Protein AF-A8PAD7-F1 (afdb_monomer_lite)

Organism: Coprinopsis cinerea (strain Okayama-7 / 130 / ATCC MYA-4618 / FGSC 9003) (NCBI:txid240176)

Secondary structure (DSSP, 8-state):
-HHHHHHHHHHHTHHHHIIIIISSSS--HHHHHHHHHHHHHHHHHHHHHHHHH-TT--HHHHHHHHHHHHHHHHHHHHHHHHHHHHHHHHHTTT-HHHHHHHHHHHHHHGGGT-TTGGGTHHHHHHHHHHHHHHHHHHHHHS---THHHHHHHHHHHHHHHTT-

Sequence (164 aa):
MAFVYYICDWAHTFEWEVAYMWEKGNWSLIKVAYFLARYTGLVDWPLIFIYNHASELTPKECNTLFYAAILIGLGGSGFGETLMFLRVYVLSGCSKKMGLYLVFHFYVTLPRNDIYVLDSLPEVVEGVLDYVSMASANVKGNTLDPRRFEDERDREEEFAYARE

Structure (mmCIF, N/CA/C/O backbone):
data_AF-A8PAD7-F1
#
_entry.id   AF-A8PAD7-F1
#
loop_
_atom_site.group_PDB
_atom_site.id
_atom_site.type_symbol
_atom_site.label_atom_id
_atom_site.label_alt_id
_atom_site.label_comp_id
_atom_site.label_asym_id
_atom_site.label_entity_id
_atom_site.label_seq_id
_atom_site.pdbx_PDB_ins_code
_atom_site.Cartn_x
_atom_site.Cartn_y
_atom_site.Cartn_z
_atom_site.occupancy
_atom_site.B_iso_or_equiv
_atom_site.auth_seq_id
_atom_site.auth_comp_id
_atom_site.auth_asym_id
_atom_site.auth_atom_id
_atom_site.pdbx_PDB_model_num
ATOM 1 N N . MET A 1 1 ? 17.922 -9.970 -0.900 1.00 63.34 1 MET A N 1
ATOM 2 C CA . MET A 1 1 ? 17.572 -10.091 0.534 1.00 63.34 1 MET A CA 1
ATOM 3 C C . MET A 1 1 ? 16.174 -9.556 0.834 1.00 63.34 1 MET A C 1
ATOM 5 O O . MET A 1 1 ? 15.365 -10.330 1.320 1.00 63.34 1 MET A O 1
ATOM 9 N N . ALA A 1 2 ? 15.845 -8.305 0.487 1.00 78.12 2 ALA A N 1
ATOM 10 C CA . ALA A 1 2 ? 14.522 -7.720 0.762 1.00 78.12 2 ALA A CA 1
ATOM 11 C C . ALA A 1 2 ? 13.335 -8.476 0.121 1.00 78.12 2 ALA A C 1
ATOM 13 O O . ALA A 1 2 ? 12.324 -8.688 0.779 1.00 78.12 2 ALA A O 1
ATOM 14 N N . PHE A 1 3 ? 13.487 -8.978 -1.109 1.00 80.81 3 PHE A N 1
ATOM 15 C CA . PHE A 1 3 ? 12.453 -9.779 -1.780 1.00 80.81 3 PHE A CA 1
ATOM 16 C C . PHE A 1 3 ? 12.098 -11.082 -1.041 1.00 80.81 3 PHE A C 1
ATOM 18 O O . PHE A 1 3 ? 10.931 -11.434 -0.921 1.00 80.81 3 PHE A O 1
ATOM 25 N N . VAL A 1 4 ? 13.099 -11.784 -0.499 1.00 86.56 4 VAL A N 1
ATOM 26 C CA . VAL A 1 4 ? 12.882 -13.040 0.242 1.00 86.56 4 VAL A CA 1
ATOM 27 C C . VAL A 1 4 ? 12.108 -12.766 1.527 1.00 86.56 4 VAL A C 1
ATOM 29 O O . VAL A 1 4 ? 11.159 -13.477 1.831 1.00 86.56 4 VAL A O 1
ATOM 32 N N . TYR A 1 5 ? 12.475 -11.700 2.244 1.00 88.25 5 TYR A N 1
ATOM 33 C CA . TYR A 1 5 ? 11.751 -11.273 3.439 1.00 88.25 5 TYR A CA 1
ATOM 34 C C . TYR A 1 5 ? 10.288 -10.948 3.122 1.00 88.25 5 TYR A C 1
ATOM 36 O O . TYR A 1 5 ? 9.393 -11.408 3.822 1.00 88.25 5 TYR A O 1
ATOM 44 N N . TYR A 1 6 ? 10.052 -10.231 2.022 1.00 85.94 6 TYR A N 1
ATOM 45 C CA . TYR A 1 6 ? 8.710 -9.886 1.570 1.00 85.94 6 TYR A CA 1
ATOM 46 C C . TYR A 1 6 ? 7.857 -11.119 1.234 1.00 85.94 6 TYR A C 1
ATOM 48 O O . TYR A 1 6 ? 6.702 -11.190 1.639 1.00 85.94 6 TYR A O 1
ATOM 56 N N . ILE A 1 7 ? 8.425 -12.127 0.560 1.00 88.81 7 ILE A N 1
ATOM 57 C CA . ILE A 1 7 ? 7.716 -13.388 0.289 1.00 88.81 7 ILE A CA 1
ATOM 58 C C . ILE A 1 7 ? 7.397 -14.136 1.583 1.00 88.81 7 ILE A C 1
ATOM 60 O O . ILE A 1 7 ? 6.295 -14.660 1.720 1.00 88.81 7 ILE A O 1
ATOM 64 N N . CYS A 1 8 ? 8.340 -14.209 2.524 1.00 90.69 8 CYS A N 1
ATOM 65 C CA . CYS A 1 8 ? 8.110 -14.892 3.796 1.00 90.69 8 CYS A CA 1
ATOM 66 C C . CYS A 1 8 ? 6.990 -14.221 4.602 1.00 90.69 8 CYS A C 1
ATOM 68 O O . CYS A 1 8 ? 6.108 -14.914 5.106 1.00 90.69 8 CYS A O 1
ATOM 70 N N . ASP A 1 9 ? 7.002 -12.889 4.686 1.00 88.25 9 ASP A N 1
ATOM 71 C CA . ASP A 1 9 ? 5.944 -12.110 5.338 1.00 88.25 9 ASP A CA 1
ATOM 72 C C . ASP A 1 9 ? 4.592 -12.308 4.636 1.00 88.25 9 ASP A C 1
ATOM 74 O O . ASP A 1 9 ? 3.574 -12.564 5.286 1.00 88.25 9 ASP A O 1
ATOM 78 N N . TRP A 1 10 ? 4.598 -12.306 3.297 1.00 88.06 10 TRP A N 1
ATOM 79 C CA . TRP A 1 10 ? 3.411 -12.572 2.491 1.00 88.06 10 TRP A CA 1
ATOM 80 C C . TRP A 1 10 ? 2.849 -13.976 2.739 1.00 88.06 10 TRP A C 1
ATOM 82 O O . TRP A 1 10 ? 1.644 -14.120 2.925 1.00 88.06 10 TRP A O 1
ATOM 92 N N . ALA A 1 11 ? 3.698 -15.003 2.777 1.00 91.25 11 ALA A N 1
ATOM 93 C CA . ALA A 1 11 ? 3.273 -16.383 2.992 1.00 91.25 11 ALA A CA 1
ATOM 94 C C . ALA A 1 11 ? 2.697 -16.586 4.400 1.00 91.25 11 ALA A C 1
ATOM 96 O O . ALA A 1 11 ? 1.667 -17.239 4.548 1.00 91.25 11 ALA A O 1
ATOM 97 N N . HIS A 1 12 ? 3.318 -15.989 5.422 1.00 91.31 12 HIS A N 1
ATOM 98 C CA . HIS A 1 12 ? 2.842 -16.085 6.803 1.00 91.31 12 HIS A CA 1
ATOM 99 C C . HIS A 1 12 ? 1.470 -15.421 6.960 1.00 91.31 12 HIS A C 1
ATOM 101 O O . HIS A 1 12 ? 0.550 -15.982 7.541 1.00 91.31 12 HIS A O 1
ATOM 107 N N . THR A 1 13 ? 1.290 -14.231 6.394 1.00 87.56 13 THR A N 1
ATOM 108 C CA . THR A 1 13 ? 0.037 -13.479 6.548 1.00 87.56 13 THR A CA 1
ATOM 109 C C . THR A 1 13 ? -1.062 -13.903 5.562 1.00 87.56 13 THR A C 1
ATOM 111 O O . THR A 1 13 ? -2.150 -13.328 5.589 1.00 87.56 13 THR A O 1
ATOM 114 N N . PHE A 1 14 ? -0.807 -14.895 4.699 1.00 88.75 14 PHE A N 1
ATOM 115 C CA . PHE A 1 14 ? -1.777 -15.406 3.726 1.00 88.75 14 PHE A CA 1
ATOM 116 C C . PHE A 1 14 ? -2.898 -16.222 4.385 1.00 88.75 14 PHE A C 1
ATOM 118 O O . PHE A 1 14 ? -4.054 -16.109 3.983 1.00 88.75 14 PHE A O 1
ATOM 125 N N . GLU A 1 15 ? -2.598 -16.997 5.433 1.00 86.62 15 GLU A N 1
ATOM 126 C CA . GLU A 1 15 ? -3.617 -17.783 6.150 1.00 86.62 15 GLU A CA 1
ATOM 127 C C . GLU A 1 15 ? -4.709 -16.879 6.755 1.00 86.62 15 GLU A C 1
ATOM 129 O O . GLU A 1 15 ? -5.907 -17.131 6.602 1.00 86.62 15 GLU A O 1
ATOM 134 N N . TRP A 1 16 ? -4.289 -15.752 7.334 1.00 80.75 16 TRP A N 1
ATOM 135 C CA . TRP A 1 16 ? -5.162 -14.715 7.881 1.00 80.75 16 TRP A CA 1
ATOM 136 C C . TRP A 1 16 ? -5.900 -13.953 6.772 1.00 80.75 16 TRP A C 1
ATOM 138 O O . TRP A 1 16 ? -7.054 -13.560 6.927 1.00 80.75 16 TRP A O 1
ATOM 148 N N . GLU A 1 17 ? -5.278 -13.757 5.613 1.00 84.50 17 GLU A N 1
ATOM 149 C CA . GLU A 1 17 ? -5.949 -13.134 4.471 1.00 84.50 17 GLU A CA 1
ATOM 150 C C . GLU A 1 17 ? -7.129 -13.982 3.983 1.00 84.50 17 GLU A C 1
ATOM 152 O O . GLU A 1 17 ? -8.231 -13.456 3.806 1.00 84.50 17 GLU A O 1
ATOM 157 N N . VAL A 1 18 ? -6.932 -15.290 3.813 1.00 85.12 18 VAL A N 1
ATOM 158 C CA . VAL A 1 18 ? -7.992 -16.191 3.341 1.00 85.12 18 VAL A CA 1
ATOM 159 C C . VAL A 1 18 ? -9.141 -16.247 4.349 1.00 85.12 18 VAL A C 1
ATOM 161 O O . VAL A 1 18 ? -10.290 -15.996 3.980 1.00 85.12 18 VAL A O 1
ATOM 164 N N . ALA A 1 19 ? -8.839 -16.463 5.631 1.00 83.88 19 ALA A N 1
ATOM 165 C CA . ALA A 1 19 ? -9.865 -16.595 6.664 1.00 83.88 19 ALA A CA 1
ATOM 166 C C . ALA A 1 19 ? -10.716 -15.318 6.849 1.00 83.88 19 ALA A C 1
ATOM 168 O O . ALA A 1 19 ? -11.929 -15.396 7.051 1.00 83.88 19 ALA A O 1
ATOM 169 N N . TYR A 1 20 ? -10.118 -14.123 6.754 1.00 77.06 20 TYR A N 1
ATOM 170 C CA . TYR A 1 20 ? -10.818 -12.874 7.091 1.00 77.06 20 TYR A CA 1
ATOM 171 C C . TYR A 1 20 ? -11.284 -12.069 5.871 1.00 77.06 20 TYR A C 1
ATOM 173 O O . TYR A 1 20 ? -12.327 -11.408 5.943 1.00 77.06 20 TYR A O 1
ATOM 181 N N . MET A 1 21 ? -10.560 -12.115 4.747 1.00 80.19 21 MET A N 1
ATOM 182 C CA . MET A 1 21 ? -10.891 -11.322 3.555 1.00 80.19 21 MET A CA 1
ATOM 183 C C . MET A 1 21 ? -11.693 -12.111 2.516 1.00 80.19 21 MET A C 1
ATOM 185 O O . MET A 1 21 ? -12.602 -11.530 1.910 1.00 80.19 21 MET A O 1
ATOM 189 N N . TRP A 1 22 ? -11.410 -13.405 2.321 1.00 79.62 22 TRP A N 1
ATOM 190 C CA . TRP A 1 22 ? -12.039 -14.203 1.258 1.00 79.62 22 TRP A CA 1
ATOM 191 C C . TRP A 1 22 ? -13.401 -14.770 1.671 1.00 79.62 22 TRP A C 1
ATOM 193 O O . TRP A 1 22 ? -14.348 -14.708 0.890 1.00 79.62 22 TRP A O 1
ATOM 203 N N . GLU A 1 23 ? -13.539 -15.265 2.901 1.00 69.12 23 GLU A N 1
ATOM 204 C CA . GLU A 1 23 ? -14.762 -15.966 3.331 1.00 69.12 23 GLU A CA 1
ATOM 205 C C . GLU A 1 23 ? -15.918 -15.024 3.722 1.00 69.12 23 GLU A C 1
ATOM 207 O O . GLU A 1 23 ? -17.096 -15.367 3.600 1.00 69.12 23 GLU A O 1
ATOM 212 N N . LYS A 1 24 ? -15.614 -13.806 4.187 1.00 60.25 24 LYS A N 1
ATOM 213 C CA . LYS A 1 24 ? -16.594 -12.943 4.868 1.00 60.25 24 LYS A CA 1
ATOM 214 C C . LYS A 1 24 ? -17.241 -11.895 3.944 1.00 60.25 24 LYS A C 1
ATOM 216 O O . LYS A 1 24 ? -16.795 -10.752 3.901 1.00 60.25 24 LYS A O 1
ATOM 221 N N . GLY A 1 25 ? -18.321 -12.247 3.242 1.00 60.91 25 GLY A N 1
ATOM 222 C CA . GLY A 1 25 ? -19.287 -11.302 2.636 1.00 60.91 25 GLY A CA 1
ATOM 223 C C . GLY A 1 25 ? -18.817 -10.440 1.443 1.00 60.91 25 GLY A C 1
ATOM 224 O O . GLY A 1 25 ? -17.670 -10.522 1.001 1.00 60.91 25 GLY A O 1
ATOM 225 N N . ASN A 1 26 ? -19.748 -9.613 0.932 1.00 69.25 26 ASN A N 1
ATOM 226 C CA . A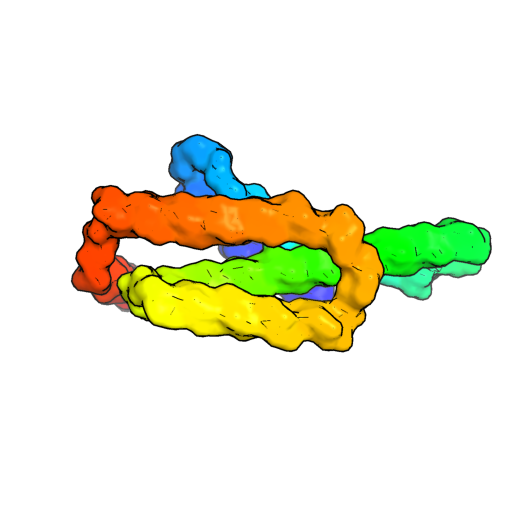SN A 1 26 ? -19.635 -8.789 -0.288 1.00 69.25 26 ASN A CA 1
ATOM 227 C C . ASN A 1 26 ? -18.302 -8.026 -0.410 1.00 69.25 26 ASN A C 1
ATOM 229 O O . ASN A 1 26 ? -17.754 -7.534 0.579 1.00 69.25 26 ASN A O 1
ATOM 233 N N . TRP A 1 27 ? -17.811 -7.893 -1.647 1.00 68.56 27 TRP A N 1
ATOM 234 C CA . TRP A 1 27 ? -16.607 -7.132 -1.980 1.00 68.56 27 TRP A CA 1
ATOM 235 C C . TRP A 1 27 ? -16.755 -5.671 -1.548 1.00 68.56 27 TRP A C 1
ATOM 237 O O . TRP A 1 27 ? -17.503 -4.906 -2.152 1.00 68.56 27 TRP A O 1
ATOM 247 N N . SER A 1 28 ? -16.054 -5.292 -0.480 1.00 73.81 28 SER A N 1
ATOM 248 C CA . SER A 1 28 ? -15.953 -3.903 -0.043 1.00 73.81 28 SER A CA 1
ATOM 249 C C . SER A 1 28 ? -14.719 -3.249 -0.655 1.00 73.81 28 SER A C 1
ATOM 251 O O . SER A 1 28 ? -13.711 -3.912 -0.913 1.00 73.81 28 SER A O 1
ATOM 253 N N . LEU A 1 29 ? -14.771 -1.927 -0.827 1.00 66.81 29 LEU A N 1
ATOM 254 C CA . LEU A 1 29 ? -13.636 -1.132 -1.305 1.00 66.81 29 LEU A CA 1
ATOM 255 C C . LEU A 1 29 ? -12.374 -1.329 -0.443 1.00 66.81 29 LEU A C 1
ATOM 257 O O . LEU A 1 29 ? -11.268 -1.269 -0.964 1.00 66.81 29 LEU A O 1
ATOM 261 N N . ILE A 1 30 ? -12.524 -1.666 0.845 1.00 69.81 30 ILE A N 1
ATOM 262 C CA . ILE A 1 30 ? -11.410 -1.994 1.756 1.00 69.81 30 ILE A CA 1
ATOM 263 C C . ILE A 1 30 ? -10.651 -3.213 1.279 1.00 69.81 30 ILE A C 1
ATOM 265 O O . ILE A 1 30 ? -9.426 -3.205 1.268 1.00 69.81 30 ILE A O 1
ATOM 269 N N . LYS A 1 31 ? -11.383 -4.274 0.924 1.00 77.56 31 LYS A N 1
ATOM 270 C CA . LYS A 1 31 ? -10.770 -5.516 0.464 1.00 77.56 31 LYS A CA 1
ATOM 271 C C . LYS A 1 31 ? -9.991 -5.230 -0.806 1.00 77.56 31 LYS A C 1
ATOM 273 O O . LYS A 1 31 ? -8.833 -5.604 -0.893 1.00 77.56 31 LYS A O 1
ATOM 278 N N . VAL A 1 32 ? -10.593 -4.491 -1.738 1.00 80.00 32 VAL A N 1
ATOM 279 C CA . VAL A 1 32 ? -9.932 -4.095 -2.986 1.00 80.00 32 VAL A CA 1
ATOM 280 C C . VAL A 1 32 ? -8.671 -3.277 -2.705 1.00 80.00 32 VAL A C 1
ATOM 282 O O . VAL A 1 32 ? -7.611 -3.639 -3.197 1.00 80.00 32 VAL A O 1
ATOM 285 N N . ALA A 1 33 ? -8.741 -2.243 -1.863 1.00 76.75 33 ALA A N 1
ATOM 286 C CA . ALA A 1 33 ? -7.578 -1.436 -1.491 1.00 76.75 33 ALA A CA 1
ATOM 287 C C . ALA A 1 33 ? -6.495 -2.258 -0.768 1.00 76.75 33 ALA A C 1
ATOM 289 O O . ALA A 1 33 ? -5.307 -2.050 -0.995 1.00 76.75 33 ALA A O 1
ATOM 290 N N . TYR A 1 34 ? -6.897 -3.222 0.061 1.00 81.81 34 TYR A N 1
ATOM 291 C CA . TYR A 1 34 ? -5.998 -4.160 0.727 1.00 81.81 34 TYR A CA 1
ATOM 292 C C . TYR A 1 34 ? -5.273 -5.066 -0.271 1.00 81.81 34 TYR A C 1
ATOM 294 O O . TYR A 1 34 ? -4.047 -5.167 -0.227 1.00 81.81 34 TYR A O 1
ATOM 302 N N . PHE A 1 35 ? -6.008 -5.675 -1.204 1.00 85.69 35 PHE A N 1
ATOM 303 C CA . PHE A 1 35 ? -5.428 -6.481 -2.275 1.00 85.69 35 PHE A CA 1
ATOM 304 C C . PHE A 1 35 ? -4.525 -5.632 -3.173 1.00 85.69 35 PHE A C 1
ATOM 306 O O . PHE A 1 35 ? -3.419 -6.050 -3.493 1.00 85.69 35 PHE A O 1
ATOM 313 N N . LEU A 1 36 ? -4.931 -4.416 -3.531 1.00 82.69 36 LEU A N 1
ATOM 314 C CA . LEU A 1 36 ? -4.089 -3.527 -4.324 1.00 82.69 36 LEU A CA 1
ATOM 315 C C . LEU A 1 36 ? -2.790 -3.203 -3.585 1.00 82.69 36 LEU A C 1
ATOM 317 O O . LEU A 1 36 ? -1.736 -3.518 -4.119 1.00 82.69 36 LEU A O 1
ATOM 321 N N . ALA A 1 37 ? -2.843 -2.714 -2.342 1.00 82.00 37 ALA A N 1
ATOM 322 C CA . ALA A 1 37 ? -1.647 -2.401 -1.549 1.00 82.00 37 ALA A CA 1
ATOM 323 C C . ALA A 1 37 ? -0.686 -3.590 -1.416 1.00 82.00 37 ALA A C 1
ATOM 325 O O . ALA A 1 37 ? 0.538 -3.440 -1.447 1.00 82.00 37 ALA A O 1
ATOM 326 N N . ARG A 1 38 ? -1.248 -4.786 -1.223 1.00 85.06 38 ARG A N 1
ATOM 327 C CA . ARG A 1 38 ? -0.474 -5.993 -0.952 1.00 85.06 38 ARG A CA 1
ATOM 328 C C . ARG A 1 38 ? 0.112 -6.606 -2.216 1.00 85.06 38 ARG A C 1
ATOM 330 O O . ARG A 1 38 ? 1.236 -7.084 -2.180 1.00 85.06 38 ARG A O 1
ATOM 337 N N . TYR A 1 39 ? -0.609 -6.596 -3.330 1.00 86.69 39 TYR A N 1
ATOM 338 C CA . TYR A 1 39 ? -0.142 -7.226 -4.563 1.00 86.69 39 TYR A CA 1
ATOM 339 C C . TYR A 1 39 ? 0.662 -6.254 -5.437 1.00 86.69 39 TYR A C 1
ATOM 341 O O . TYR A 1 39 ? 1.495 -6.714 -6.215 1.00 86.69 39 TYR A O 1
ATOM 349 N N . THR A 1 40 ? 0.528 -4.930 -5.262 1.00 84.31 40 THR A N 1
ATOM 350 C CA . THR A 1 40 ? 1.408 -3.955 -5.935 1.00 84.31 40 THR A CA 1
ATOM 351 C C . THR A 1 40 ? 2.873 -4.184 -5.591 1.00 84.31 40 THR A C 1
ATOM 353 O O . THR A 1 40 ? 3.706 -4.134 -6.487 1.00 84.31 40 THR A O 1
ATOM 356 N N . GLY A 1 41 ? 3.200 -4.524 -4.339 1.00 82.31 41 GLY A N 1
ATOM 357 C CA . GLY A 1 41 ? 4.584 -4.821 -3.951 1.00 82.31 41 GLY A CA 1
ATOM 358 C C . GLY A 1 41 ? 5.151 -6.067 -4.643 1.00 82.31 41 GLY A C 1
ATOM 359 O O . GLY A 1 41 ? 6.317 -6.076 -5.030 1.00 82.31 41 GLY A O 1
ATOM 360 N N . LEU A 1 42 ? 4.326 -7.094 -4.884 1.00 84.75 42 LEU A N 1
ATOM 361 C CA . LEU A 1 42 ? 4.736 -8.278 -5.652 1.00 84.75 42 LEU A CA 1
ATOM 362 C C . LEU A 1 42 ? 5.016 -7.963 -7.125 1.00 84.75 42 LEU A C 1
ATOM 364 O O . LEU A 1 42 ? 5.847 -8.637 -7.726 1.00 84.75 42 LEU A O 1
ATOM 368 N N . VAL A 1 43 ? 4.331 -6.973 -7.701 1.00 86.44 43 VAL A N 1
ATOM 369 C CA . VAL A 1 43 ? 4.523 -6.544 -9.097 1.00 86.44 43 VAL A CA 1
ATOM 370 C C . VAL A 1 43 ? 5.692 -5.566 -9.228 1.00 86.44 43 VAL A C 1
ATOM 372 O O . VAL A 1 43 ? 6.423 -5.618 -10.215 1.00 86.44 43 VAL A O 1
ATOM 375 N N . ASP A 1 44 ? 5.909 -4.717 -8.227 1.00 85.19 44 ASP A N 1
ATOM 376 C CA . ASP A 1 44 ? 6.970 -3.708 -8.219 1.00 85.19 44 ASP A CA 1
ATOM 377 C C . ASP A 1 44 ? 8.374 -4.341 -8.218 1.00 85.19 44 ASP A C 1
ATOM 379 O O . ASP A 1 44 ? 9.239 -3.984 -9.021 1.00 85.19 44 ASP A O 1
ATOM 383 N N . TRP A 1 45 ? 8.581 -5.377 -7.396 1.00 86.75 45 TRP A N 1
ATOM 384 C CA . TRP A 1 45 ? 9.857 -6.097 -7.296 1.00 86.75 45 TRP A CA 1
ATOM 385 C C . TRP A 1 45 ? 10.401 -6.653 -8.626 1.00 86.75 45 TRP A C 1
ATOM 387 O O . TRP A 1 45 ? 11.557 -6.362 -8.955 1.00 86.75 45 TRP A O 1
ATOM 397 N N . PRO A 1 46 ? 9.647 -7.456 -9.404 1.00 86.75 46 PRO A N 1
ATOM 398 C CA . PRO A 1 46 ? 10.116 -7.950 -10.691 1.00 86.75 46 PRO A CA 1
ATOM 399 C C . PRO A 1 46 ? 10.292 -6.819 -11.708 1.00 86.75 46 PRO A C 1
ATOM 401 O O . PRO A 1 46 ? 11.220 -6.893 -12.510 1.00 86.75 46 PRO A O 1
ATOM 404 N N . LEU A 1 47 ? 9.481 -5.756 -11.658 1.00 86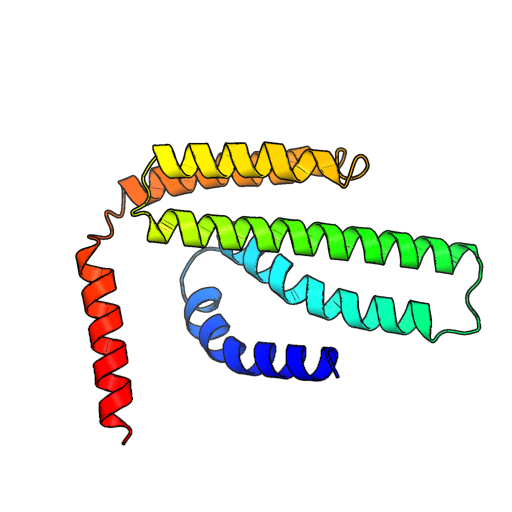.31 47 LEU A N 1
ATOM 405 C CA . LEU A 1 47 ? 9.644 -4.595 -12.539 1.00 86.31 47 LEU A CA 1
ATOM 406 C C . LEU A 1 47 ? 10.988 -3.898 -12.311 1.00 86.31 47 LEU A C 1
ATOM 408 O O . LEU A 1 47 ? 11.737 -3.660 -13.262 1.00 86.31 47 LEU A O 1
ATOM 412 N N . ILE A 1 48 ? 11.329 -3.644 -11.047 1.00 85.31 48 ILE A N 1
ATOM 413 C CA . ILE A 1 48 ? 12.618 -3.069 -10.650 1.00 85.31 48 ILE A CA 1
ATOM 414 C C . ILE A 1 48 ? 13.760 -4.010 -11.033 1.00 85.31 48 ILE A C 1
ATOM 416 O O . ILE A 1 48 ? 14.798 -3.556 -11.517 1.00 85.31 48 ILE A O 1
ATOM 420 N N . PHE A 1 49 ? 13.589 -5.319 -10.843 1.00 87.12 49 PHE A N 1
ATOM 421 C CA . PHE A 1 49 ? 14.607 -6.297 -11.214 1.00 87.12 49 PHE A CA 1
ATOM 422 C C . PHE A 1 49 ? 14.886 -6.287 -12.722 1.00 87.12 49 PHE A C 1
ATOM 424 O O . PHE A 1 49 ? 16.046 -6.208 -13.125 1.00 87.12 49 PHE A O 1
ATOM 431 N N . ILE A 1 50 ? 13.837 -6.296 -13.549 1.00 87.25 50 ILE A N 1
ATOM 432 C CA . ILE A 1 50 ? 13.954 -6.219 -15.011 1.00 87.25 50 ILE A CA 1
ATOM 433 C C . ILE A 1 50 ? 14.642 -4.912 -15.409 1.00 87.25 50 ILE A C 1
ATOM 435 O O . ILE A 1 50 ? 15.616 -4.952 -16.154 1.00 87.25 50 ILE A O 1
ATOM 439 N N . TYR A 1 51 ? 14.205 -3.777 -14.859 1.00 84.25 51 TYR A N 1
ATOM 440 C CA . TYR A 1 51 ? 14.806 -2.472 -15.141 1.00 84.25 51 TYR A CA 1
ATOM 441 C C . TYR A 1 51 ? 16.310 -2.422 -14.820 1.00 84.25 51 TYR A C 1
ATOM 443 O O . TYR A 1 51 ? 17.084 -1.850 -15.581 1.00 84.25 51 TYR A O 1
ATOM 451 N N . ASN A 1 52 ? 16.743 -3.037 -13.714 1.00 84.88 52 ASN A N 1
ATOM 452 C CA . ASN A 1 52 ? 18.146 -3.003 -13.292 1.00 84.88 52 ASN A CA 1
ATOM 453 C C . ASN A 1 52 ? 19.041 -4.024 -14.010 1.00 84.88 52 ASN A C 1
ATOM 455 O O . ASN A 1 52 ? 20.249 -3.809 -14.093 1.00 84.88 52 ASN A O 1
ATOM 459 N N . HIS A 1 53 ? 18.494 -5.158 -14.458 1.00 85.88 53 HIS A N 1
ATOM 460 C CA . HIS A 1 53 ? 19.304 -6.276 -14.959 1.00 85.88 53 HIS A CA 1
ATOM 461 C C . HIS A 1 53 ? 19.255 -6.458 -16.474 1.00 85.88 53 HIS A C 1
ATOM 463 O O . HIS A 1 53 ? 20.135 -7.102 -17.049 1.00 85.88 53 HIS A O 1
ATOM 469 N N . ALA A 1 54 ? 18.244 -5.910 -17.140 1.00 85.38 54 ALA A N 1
ATOM 470 C CA . ALA A 1 54 ? 18.099 -6.089 -18.568 1.00 85.38 54 ALA A CA 1
ATOM 471 C C . ALA A 1 54 ? 19.027 -5.124 -19.328 1.00 85.38 54 ALA A C 1
ATOM 473 O O . ALA A 1 54 ? 18.889 -3.904 -19.292 1.00 85.38 54 ALA A O 1
ATOM 474 N N . SER A 1 55 ? 20.019 -5.708 -20.000 1.00 73.88 55 SER A N 1
ATOM 475 C CA . SER A 1 55 ? 21.131 -4.997 -20.646 1.00 73.88 55 SER A CA 1
ATOM 476 C C . SER A 1 55 ? 20.793 -4.490 -22.055 1.00 73.88 55 SER A C 1
ATOM 478 O O . SER A 1 55 ? 21.542 -3.696 -22.614 1.00 73.88 55 SER A O 1
ATOM 480 N N . GLU A 1 56 ? 19.677 -4.950 -22.629 1.00 82.69 56 GLU A N 1
ATOM 481 C CA . GLU A 1 56 ? 19.323 -4.768 -24.045 1.00 82.69 56 GLU A CA 1
ATOM 482 C C . GLU A 1 56 ? 18.021 -3.971 -24.262 1.00 82.69 56 GLU A C 1
ATOM 484 O O . GLU A 1 56 ? 17.344 -4.153 -25.271 1.00 82.69 56 GLU A O 1
ATOM 489 N N . LEU A 1 57 ? 17.634 -3.081 -23.341 1.00 82.50 57 LEU A N 1
ATOM 490 C CA . LEU A 1 57 ? 16.437 -2.259 -23.555 1.00 82.50 57 LEU A CA 1
ATOM 491 C C . LEU A 1 57 ? 16.692 -1.086 -24.488 1.00 82.50 57 LEU A C 1
ATOM 493 O O . LEU A 1 57 ? 17.658 -0.331 -24.340 1.00 82.50 57 LEU A O 1
ATOM 497 N N . THR A 1 58 ? 15.742 -0.856 -25.391 1.00 87.62 58 THR A N 1
ATOM 498 C CA . THR A 1 58 ? 15.714 0.396 -26.140 1.00 87.62 58 THR A CA 1
ATOM 499 C C . THR A 1 58 ? 15.361 1.568 -25.208 1.00 87.62 58 THR A C 1
ATOM 501 O O . THR A 1 58 ? 14.630 1.396 -24.226 1.00 87.62 58 THR A O 1
ATOM 504 N N .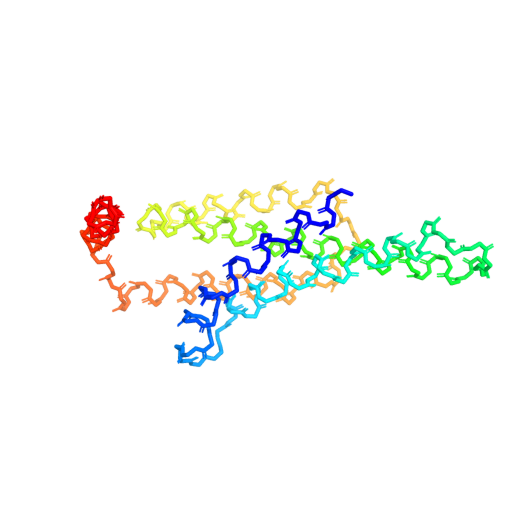 PRO A 1 59 ? 15.806 2.805 -25.510 1.00 86.00 59 PRO A N 1
ATOM 505 C CA . PRO A 1 59 ? 15.521 3.972 -24.665 1.00 86.00 59 PRO A CA 1
ATOM 506 C C . PRO A 1 59 ? 14.026 4.229 -24.425 1.00 86.00 59 PRO A C 1
ATOM 508 O O . PRO A 1 59 ? 13.647 4.781 -23.394 1.00 86.00 59 PRO A O 1
ATOM 511 N N . LYS A 1 60 ? 13.165 3.827 -25.371 1.00 87.94 60 LYS A N 1
ATOM 512 C CA . LYS A 1 60 ? 11.708 3.960 -25.241 1.00 87.94 60 LYS A CA 1
ATOM 513 C C . LYS A 1 60 ? 11.143 2.987 -24.207 1.00 87.94 60 LYS A C 1
ATOM 515 O O . LYS A 1 60 ? 10.373 3.408 -23.353 1.00 87.94 60 LYS A O 1
ATOM 520 N N . GLU A 1 61 ? 11.556 1.724 -24.252 1.00 86.12 61 GLU A N 1
ATOM 521 C CA . GLU A 1 61 ? 11.085 0.689 -23.322 1.00 86.12 61 GLU A CA 1
ATOM 522 C C . GLU A 1 61 ? 11.565 0.950 -21.892 1.00 86.12 61 GLU A C 1
ATOM 524 O O . GLU A 1 61 ? 10.799 0.787 -20.945 1.00 86.12 61 GLU A O 1
ATOM 529 N N . CYS A 1 62 ? 12.801 1.437 -21.741 1.00 85.25 62 CYS A N 1
ATOM 530 C CA . CYS A 1 62 ? 13.352 1.846 -20.451 1.00 85.25 62 CYS A CA 1
ATOM 531 C C . CYS A 1 62 ? 12.501 2.946 -19.793 1.00 85.25 62 CYS A C 1
ATOM 533 O O . CYS A 1 62 ? 12.152 2.845 -18.617 1.00 85.25 62 CYS A O 1
ATOM 535 N N . ASN A 1 63 ? 12.090 3.954 -20.569 1.00 85.19 63 ASN A N 1
ATOM 536 C CA . ASN A 1 63 ? 11.247 5.033 -20.061 1.00 85.19 63 ASN A CA 1
ATOM 537 C C . ASN A 1 63 ? 9.841 4.532 -19.681 1.00 85.19 63 ASN A C 1
ATOM 539 O O . ASN A 1 63 ? 9.324 4.873 -18.621 1.00 85.19 63 ASN A O 1
ATOM 543 N N . THR A 1 64 ? 9.230 3.666 -20.497 1.00 83.38 64 THR A N 1
ATOM 544 C CA . THR A 1 64 ? 7.922 3.073 -20.172 1.00 83.38 64 THR A CA 1
ATOM 545 C C . THR A 1 64 ? 7.967 2.232 -18.894 1.00 83.38 64 THR A C 1
ATOM 547 O O . THR A 1 64 ? 7.073 2.363 -18.060 1.00 83.38 64 THR A O 1
ATOM 550 N N . LEU A 1 65 ? 9.006 1.412 -18.704 1.00 85.19 65 LEU A N 1
ATOM 551 C CA . LEU A 1 65 ? 9.180 0.635 -17.472 1.00 85.19 65 LEU A CA 1
ATOM 552 C C . LEU A 1 65 ? 9.421 1.526 -16.257 1.00 85.19 65 LEU A C 1
ATOM 554 O O . LEU A 1 65 ? 8.861 1.263 -15.196 1.00 85.19 65 LEU A O 1
ATOM 558 N N . PHE A 1 66 ? 10.208 2.588 -16.415 1.00 82.44 66 PHE A N 1
ATOM 559 C CA . PHE A 1 66 ? 10.450 3.555 -15.351 1.00 82.44 66 PHE A CA 1
ATOM 560 C C . PHE A 1 66 ? 9.155 4.253 -14.915 1.00 82.44 66 PHE A C 1
ATOM 562 O O . PHE A 1 66 ? 8.848 4.288 -13.724 1.00 82.44 66 PHE A O 1
ATOM 569 N N . TYR A 1 67 ? 8.345 4.729 -15.866 1.00 79.56 67 TYR A N 1
ATOM 570 C CA . TYR A 1 67 ? 7.031 5.301 -15.562 1.00 79.56 67 TYR A CA 1
ATOM 571 C C . TYR A 1 67 ? 6.094 4.289 -14.897 1.00 79.56 67 TYR A C 1
ATOM 573 O O . TYR A 1 67 ? 5.428 4.631 -13.923 1.00 79.56 67 TYR A O 1
ATOM 581 N N . ALA A 1 68 ? 6.051 3.047 -15.384 1.00 80.88 68 ALA A N 1
ATOM 582 C CA . ALA A 1 68 ? 5.220 2.004 -14.791 1.00 80.88 68 ALA A CA 1
ATOM 583 C C . ALA A 1 68 ? 5.634 1.691 -13.343 1.00 80.88 68 ALA A C 1
ATOM 585 O O . ALA A 1 68 ? 4.771 1.607 -12.472 1.00 80.88 68 ALA A O 1
ATOM 586 N N . ALA A 1 69 ? 6.939 1.583 -13.073 1.00 81.12 69 ALA A N 1
ATOM 587 C CA . ALA A 1 69 ? 7.469 1.342 -11.732 1.00 81.12 69 ALA A CA 1
ATOM 588 C C . ALA A 1 69 ? 7.120 2.489 -10.775 1.00 81.12 69 ALA A C 1
ATOM 590 O O . ALA A 1 69 ? 6.635 2.251 -9.673 1.00 81.12 69 ALA A O 1
ATOM 591 N N . ILE A 1 70 ? 7.273 3.742 -11.218 1.00 80.56 70 ILE A N 1
ATOM 592 C CA . ILE A 1 70 ? 6.873 4.908 -10.421 1.00 80.56 70 ILE A CA 1
ATOM 593 C C . ILE A 1 70 ? 5.376 4.866 -10.109 1.00 80.56 70 ILE A C 1
ATOM 595 O O . ILE A 1 70 ? 4.994 5.010 -8.953 1.00 80.56 70 ILE A O 1
ATOM 599 N N . LEU A 1 71 ? 4.520 4.640 -11.107 1.00 78.75 71 LEU A N 1
ATOM 600 C CA . LEU A 1 71 ? 3.069 4.623 -10.899 1.00 78.75 71 LEU A CA 1
ATOM 601 C C . LEU A 1 71 ? 2.636 3.522 -9.921 1.00 78.75 71 LEU A C 1
ATOM 603 O O . LEU A 1 71 ? 1.789 3.766 -9.060 1.00 78.75 71 LEU A O 1
ATOM 607 N N . ILE A 1 72 ? 3.230 2.332 -10.021 1.00 80.56 72 ILE A N 1
ATOM 608 C CA . ILE A 1 72 ? 2.935 1.205 -9.127 1.00 80.56 72 ILE A CA 1
ATOM 609 C C . ILE A 1 72 ? 3.450 1.483 -7.712 1.00 80.56 72 ILE A C 1
ATOM 611 O O . ILE A 1 72 ? 2.713 1.260 -6.750 1.00 80.56 72 ILE A O 1
ATOM 615 N N . GLY A 1 73 ? 4.668 2.012 -7.574 1.00 79.62 73 GLY A N 1
ATOM 616 C CA . GLY A 1 73 ? 5.247 2.376 -6.281 1.00 79.62 73 GLY A CA 1
ATOM 617 C C . GLY A 1 73 ? 4.451 3.472 -5.567 1.00 79.62 73 GLY A C 1
ATOM 618 O O . GLY A 1 73 ? 4.130 3.338 -4.385 1.00 79.62 73 GLY A O 1
ATOM 619 N N . LEU A 1 74 ? 4.058 4.521 -6.293 1.00 76.75 74 LEU A N 1
ATOM 620 C CA . LEU A 1 74 ? 3.234 5.612 -5.765 1.00 76.75 74 LEU A CA 1
ATOM 621 C C . LEU A 1 74 ? 1.834 5.141 -5.379 1.00 76.75 74 LEU A C 1
ATOM 623 O O . LEU A 1 74 ? 1.363 5.440 -4.280 1.00 76.75 74 LEU A O 1
ATOM 627 N N . GLY A 1 75 ? 1.188 4.362 -6.251 1.00 75.81 75 GLY A N 1
ATOM 628 C CA . GLY A 1 75 ? -0.108 3.758 -5.957 1.00 75.81 75 GLY A CA 1
ATOM 629 C C . GLY A 1 75 ? -0.040 2.874 -4.712 1.00 75.81 75 GLY A C 1
ATOM 630 O O . GLY A 1 75 ? -0.832 3.046 -3.786 1.00 75.81 75 GLY A O 1
ATOM 631 N N . GLY A 1 76 ? 0.957 1.988 -4.642 1.00 79.25 76 GLY A N 1
ATOM 632 C CA . GLY A 1 76 ? 1.190 1.112 -3.494 1.00 79.25 76 GLY A CA 1
ATOM 633 C C . GLY A 1 76 ? 1.399 1.883 -2.188 1.00 79.25 76 GLY A C 1
ATOM 634 O O . GLY A 1 76 ? 0.787 1.541 -1.174 1.00 79.25 76 GLY A O 1
ATOM 635 N N . SER A 1 77 ? 2.191 2.960 -2.218 1.00 79.88 77 SER A N 1
ATOM 636 C CA . SER A 1 77 ? 2.383 3.855 -1.069 1.00 79.88 77 SER A CA 1
ATOM 637 C C . SER A 1 77 ? 1.068 4.490 -0.614 1.00 79.88 77 SER A C 1
ATOM 639 O O . SER A 1 77 ? 0.737 4.429 0.570 1.00 79.88 77 SER A O 1
ATOM 641 N N . GLY A 1 78 ? 0.280 5.038 -1.545 1.00 78.06 78 GLY A N 1
ATOM 642 C CA . GLY A 1 78 ? -1.000 5.676 -1.226 1.00 78.06 78 GLY A CA 1
ATOM 643 C C . GLY A 1 78 ? -2.011 4.705 -0.605 1.00 78.06 78 GLY A C 1
ATOM 644 O O . GLY A 1 78 ? -2.679 5.032 0.384 1.00 78.06 78 GLY A O 1
ATOM 645 N N . PHE A 1 79 ? -2.090 3.473 -1.120 1.00 79.12 79 PHE A N 1
ATOM 646 C CA . PHE A 1 79 ? -2.933 2.444 -0.508 1.00 79.12 79 PHE A CA 1
ATOM 647 C C . PHE A 1 79 ? -2.409 2.019 0.873 1.00 79.12 79 PHE A C 1
ATOM 649 O O . PHE A 1 79 ? -3.204 1.834 1.799 1.00 79.12 79 PHE A O 1
ATOM 656 N N . GLY A 1 80 ? -1.088 1.919 1.046 1.00 81.44 80 GLY A N 1
ATOM 657 C CA . GLY A 1 80 ? -0.453 1.623 2.333 1.00 81.44 80 GLY A CA 1
ATOM 658 C C . GLY A 1 80 ? -0.774 2.665 3.407 1.00 81.44 80 GLY A C 1
ATOM 659 O O . GLY A 1 80 ? -1.189 2.305 4.512 1.00 81.44 80 GLY A O 1
ATOM 660 N N . GLU A 1 81 ? -0.667 3.951 3.070 1.00 81.06 81 GLU A N 1
ATOM 661 C CA . GLU A 1 81 ? -1.031 5.064 3.956 1.00 81.06 81 GLU A CA 1
ATOM 662 C C . GLU A 1 81 ? -2.514 5.025 4.337 1.00 81.06 81 GLU A C 1
ATOM 664 O O . GLU A 1 81 ? -2.862 5.140 5.515 1.00 81.06 81 GLU A O 1
ATOM 669 N N . THR A 1 82 ? -3.388 4.771 3.359 1.00 77.00 82 THR A N 1
ATOM 670 C CA . THR A 1 82 ? -4.836 4.655 3.584 1.00 77.00 82 THR A CA 1
ATOM 671 C C . THR A 1 82 ? -5.154 3.534 4.580 1.00 77.00 82 THR A C 1
ATOM 673 O O . THR A 1 82 ? -5.945 3.726 5.508 1.00 77.00 82 THR A O 1
ATOM 676 N N . LEU A 1 83 ? -4.517 2.366 4.446 1.00 82.00 83 LEU A N 1
ATOM 677 C CA . LEU A 1 83 ? -4.713 1.246 5.375 1.00 82.00 83 LEU A CA 1
ATOM 678 C C . LEU A 1 83 ? -4.161 1.545 6.773 1.00 82.00 83 LEU A C 1
ATOM 680 O O . LEU A 1 83 ? -4.796 1.189 7.770 1.00 82.00 83 LEU A O 1
ATOM 684 N N . MET A 1 84 ? -3.010 2.214 6.862 1.00 84.25 84 MET A N 1
ATOM 685 C CA . MET A 1 84 ? -2.445 2.687 8.131 1.00 84.25 84 MET A CA 1
ATOM 686 C C . MET A 1 84 ? -3.429 3.616 8.849 1.00 84.25 84 MET A C 1
ATOM 688 O O . MET A 1 84 ? -3.753 3.410 10.021 1.00 84.25 84 MET A O 1
ATOM 692 N N . PHE A 1 85 ? -3.989 4.581 8.125 1.00 82.06 85 PHE A N 1
ATOM 693 C CA . PHE A 1 85 ? -4.980 5.513 8.650 1.00 82.06 85 PHE A CA 1
ATOM 694 C C . PHE A 1 85 ? -6.287 4.843 9.052 1.00 82.06 85 PHE A C 1
ATOM 696 O O . PHE A 1 85 ? -6.831 5.153 10.114 1.00 82.06 85 PHE A O 1
ATOM 703 N N . LEU A 1 86 ? -6.757 3.870 8.275 1.00 79.31 86 LEU A N 1
ATOM 704 C CA . LEU A 1 86 ? -7.923 3.078 8.645 1.00 79.31 86 LEU A CA 1
ATOM 705 C C . LEU A 1 86 ? -7.708 2.355 9.983 1.00 79.31 86 LEU A C 1
ATOM 707 O O . LEU A 1 86 ? -8.580 2.401 10.852 1.00 79.31 86 LEU A O 1
ATOM 711 N N . ARG A 1 87 ? -6.539 1.735 10.185 1.00 82.62 87 ARG A N 1
ATOM 712 C CA . ARG A 1 87 ? -6.204 1.057 11.449 1.00 82.62 87 ARG A CA 1
ATOM 713 C C . ARG A 1 87 ? -6.190 2.031 12.623 1.00 82.62 87 ARG A C 1
ATOM 715 O O . ARG A 1 87 ? -6.795 1.747 13.654 1.00 82.62 87 ARG A O 1
ATOM 722 N N . VAL A 1 88 ? -5.563 3.195 12.455 1.00 84.94 88 VAL A N 1
ATOM 723 C CA . VAL A 1 88 ? -5.524 4.242 13.489 1.00 84.94 88 VAL A CA 1
ATOM 724 C C . VAL A 1 88 ? -6.929 4.760 13.808 1.00 84.94 88 VAL A C 1
ATOM 726 O O . VAL A 1 88 ? -7.255 4.978 14.977 1.00 84.94 88 VAL A O 1
ATOM 729 N N . TYR A 1 89 ? -7.787 4.918 12.798 1.00 77.69 89 TYR A N 1
ATOM 730 C CA . TYR A 1 89 ? -9.170 5.351 12.984 1.00 77.69 89 TYR A CA 1
ATOM 731 C C . TYR A 1 89 ? -9.988 4.347 13.809 1.00 77.69 89 TYR A C 1
ATOM 733 O O . TYR A 1 89 ? -10.678 4.747 14.753 1.00 77.69 89 TYR A O 1
ATOM 741 N N . VAL A 1 90 ? -9.865 3.051 13.500 1.00 77.56 90 VAL A N 1
ATOM 742 C CA . VAL A 1 90 ? -10.523 1.973 14.254 1.00 77.56 90 VAL A CA 1
ATOM 743 C C . VAL A 1 90 ? -9.997 1.918 15.690 1.00 77.56 90 VAL A C 1
ATOM 745 O O . VAL A 1 90 ? -10.797 1.923 16.625 1.00 77.56 90 VAL A O 1
ATOM 748 N N . LEU A 1 91 ? -8.672 1.966 15.875 1.00 81.94 91 LEU A N 1
ATOM 749 C CA . LEU A 1 91 ? -8.033 1.938 17.197 1.00 81.94 91 LEU A CA 1
ATOM 750 C C . LEU A 1 91 ? -8.438 3.136 18.074 1.00 81.94 91 LEU A C 1
ATOM 752 O O . LEU A 1 91 ? -8.514 3.027 19.293 1.00 81.94 91 LEU A O 1
ATOM 756 N N . SER A 1 92 ? -8.764 4.272 17.457 1.00 81.50 92 SER A N 1
ATOM 757 C CA . SER A 1 92 ? -9.201 5.493 18.148 1.00 81.50 92 SER A CA 1
ATOM 758 C C . SER A 1 92 ? -10.695 5.505 18.510 1.00 81.50 92 SER A C 1
ATOM 760 O O . SER A 1 92 ? -11.267 6.575 18.752 1.00 81.50 92 SER A O 1
ATOM 762 N N . GLY A 1 93 ? -11.363 4.347 18.479 1.00 80.50 93 GLY A N 1
ATOM 763 C CA . GLY A 1 93 ? -12.791 4.222 18.778 1.00 80.50 93 GLY A CA 1
ATOM 764 C C . GLY A 1 93 ? -13.688 4.946 17.771 1.00 80.50 93 GLY A C 1
ATOM 765 O O . GLY A 1 93 ? -14.759 5.430 18.134 1.00 80.50 93 GLY A O 1
ATOM 766 N N . CYS A 1 94 ? -13.237 5.082 16.517 1.00 73.50 94 CYS A N 1
ATOM 767 C CA . CYS A 1 94 ? -13.983 5.708 15.419 1.00 73.50 94 CYS A CA 1
ATOM 768 C C . CYS A 1 94 ? -14.447 7.154 15.691 1.00 73.50 94 CYS A C 1
ATOM 770 O O . CYS A 1 94 ? -15.448 7.632 15.140 1.00 73.50 94 CYS A O 1
ATOM 772 N N . SER A 1 95 ? -13.721 7.896 16.531 1.00 78.06 95 SER A N 1
ATOM 773 C CA . SER A 1 95 ? -14.077 9.280 16.836 1.00 78.06 95 SER A CA 1
ATOM 774 C C . SER A 1 95 ? -13.972 10.175 15.588 1.00 78.06 95 SER A C 1
ATOM 776 O O . SER A 1 95 ? -12.953 10.229 14.899 1.00 78.06 95 SER A O 1
ATOM 778 N N . LYS A 1 96 ? -15.040 10.928 15.283 1.00 75.31 96 LYS A N 1
ATOM 779 C CA . LYS A 1 96 ? -15.107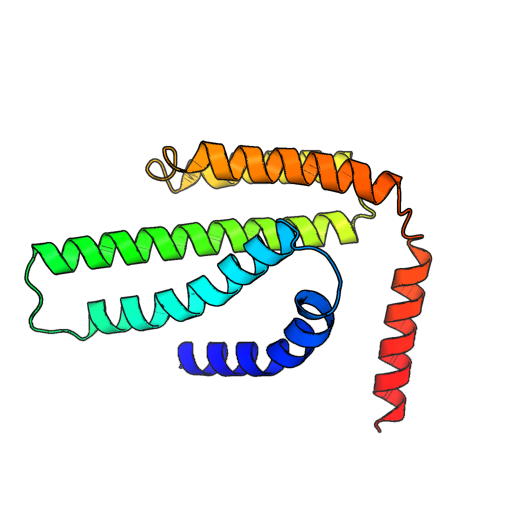 11.792 14.082 1.00 75.31 96 LYS A CA 1
ATOM 780 C C . LYS A 1 96 ? -14.008 12.856 14.034 1.00 75.31 96 LYS A C 1
ATOM 782 O O . LYS A 1 96 ? -13.572 13.237 12.955 1.00 75.31 96 LYS A O 1
ATOM 787 N N . LYS A 1 97 ? -13.559 13.326 15.204 1.00 76.69 97 LYS A N 1
ATOM 788 C CA . LYS A 1 97 ? -12.456 14.291 15.333 1.00 76.69 97 LYS A CA 1
ATOM 789 C C . LYS A 1 97 ? -11.139 13.695 14.842 1.00 76.69 97 LYS A C 1
ATOM 791 O O . LYS A 1 97 ? -10.399 14.372 14.141 1.00 76.69 97 LYS A O 1
ATOM 796 N N . MET A 1 98 ? -10.891 12.427 15.173 1.00 77.62 98 MET A N 1
ATOM 797 C CA . MET A 1 98 ? -9.716 11.708 14.706 1.00 77.62 98 MET A CA 1
ATOM 798 C C . MET A 1 98 ? -9.814 11.462 13.201 1.00 77.62 98 MET A C 1
ATOM 800 O O . MET A 1 98 ? -8.898 11.820 12.479 1.00 77.62 98 MET A O 1
ATOM 804 N N . GLY A 1 99 ? -10.965 11.007 12.692 1.00 75.88 99 GLY A N 1
ATOM 805 C CA . GLY A 1 99 ? -11.176 10.867 11.243 1.00 75.88 99 GLY A CA 1
ATOM 806 C C . GLY A 1 99 ? -10.875 12.153 10.455 1.00 75.88 99 GLY A C 1
ATOM 807 O O . GLY A 1 99 ? -10.135 12.114 9.478 1.00 75.88 99 GLY A O 1
ATOM 808 N N . LEU A 1 100 ? -11.363 13.308 10.925 1.00 79.31 100 LEU A N 1
ATOM 809 C CA . LEU A 1 100 ? -11.069 14.607 10.304 1.00 79.31 100 LEU A CA 1
ATOM 810 C C . LEU A 1 100 ? -9.572 14.962 10.364 1.00 79.31 100 LEU A C 1
ATOM 812 O O . LEU A 1 100 ? -9.028 15.477 9.391 1.00 79.31 100 LEU A O 1
ATOM 816 N N . TYR A 1 101 ? -8.906 14.673 11.488 1.00 82.69 101 TYR A N 1
ATOM 817 C CA . TYR A 1 101 ? -7.466 14.888 11.642 1.00 82.69 101 TYR A CA 1
ATOM 818 C C . TYR A 1 101 ? -6.652 14.042 10.655 1.00 82.69 101 TYR A C 1
ATOM 820 O O . TYR A 1 101 ? -5.744 14.568 10.017 1.00 82.69 101 TYR A O 1
ATOM 828 N N . LEU A 1 102 ? -7.004 12.765 10.475 1.00 79.31 102 LEU A N 1
ATOM 829 C CA . LEU A 1 102 ? -6.320 11.879 9.528 1.00 79.31 102 LEU A CA 1
ATOM 830 C C . LEU A 1 102 ? -6.532 12.321 8.078 1.00 79.31 102 LEU A C 1
ATOM 832 O O . LEU A 1 102 ? -5.581 12.332 7.303 1.00 79.31 102 LEU A O 1
ATOM 836 N N . VAL A 1 103 ? -7.748 12.744 7.720 1.00 77.44 103 VAL A N 1
ATOM 837 C CA . VAL A 1 103 ? -8.034 13.288 6.384 1.00 77.44 103 VAL A CA 1
ATOM 838 C C . VAL A 1 103 ? -7.214 14.555 6.134 1.00 77.44 103 VAL A C 1
ATOM 840 O O . VAL A 1 103 ? -6.582 14.682 5.090 1.00 77.44 103 VAL A O 1
ATOM 843 N N . PHE A 1 104 ? -7.150 15.466 7.109 1.00 82.38 104 PHE A N 1
ATOM 844 C CA . PHE A 1 104 ? -6.306 16.657 7.006 1.00 82.38 104 PHE A CA 1
ATOM 845 C C . PHE A 1 104 ? -4.825 16.294 6.846 1.00 82.38 104 PHE A C 1
ATOM 847 O O . PHE A 1 104 ? -4.143 16.857 5.995 1.00 82.38 104 PHE A O 1
ATOM 854 N N . HIS A 1 105 ? -4.334 15.321 7.617 1.00 80.12 105 HIS A N 1
ATOM 855 C CA . HIS A 1 105 ? -2.958 14.851 7.506 1.00 80.12 105 HIS A CA 1
ATOM 856 C C . HIS A 1 105 ? -2.673 14.261 6.119 1.00 80.12 105 HIS A C 1
ATOM 858 O O . HIS A 1 105 ? -1.653 14.590 5.522 1.00 80.12 105 HIS A O 1
ATOM 864 N N . PHE A 1 106 ? -3.590 13.468 5.563 1.00 72.44 106 PHE A N 1
ATOM 865 C CA . PHE A 1 106 ? -3.475 12.928 4.207 1.00 72.44 106 PHE A CA 1
ATOM 866 C C . PHE A 1 106 ? -3.362 14.046 3.159 1.00 72.44 106 PHE A C 1
ATOM 868 O O . PHE A 1 106 ? -2.433 14.047 2.354 1.00 72.44 106 PHE A O 1
ATOM 875 N N . TYR A 1 107 ? -4.218 15.071 3.235 1.00 72.44 107 TYR A N 1
ATOM 876 C CA . TYR A 1 107 ? -4.150 16.234 2.341 1.00 72.44 107 TYR A CA 1
ATOM 877 C C . TYR A 1 107 ? -2.904 17.102 2.521 1.00 72.44 107 TYR A C 1
ATOM 879 O O . TYR A 1 107 ? -2.574 17.852 1.613 1.00 72.44 107 TYR A O 1
ATOM 887 N N . VAL A 1 108 ? -2.225 17.050 3.667 1.00 77.50 108 VAL A N 1
ATOM 888 C CA . VAL A 1 108 ? -0.978 17.797 3.902 1.00 77.50 108 VAL A CA 1
ATOM 889 C C . VAL A 1 108 ? 0.245 16.997 3.451 1.00 77.50 108 VAL A C 1
ATOM 891 O O . VAL A 1 108 ? 1.221 17.586 2.983 1.00 77.50 108 VAL A O 1
ATOM 894 N N . THR A 1 109 ? 0.202 15.668 3.558 1.00 67.75 109 THR A N 1
ATOM 895 C CA . THR A 1 109 ? 1.308 14.780 3.170 1.00 67.75 109 THR A CA 1
ATOM 896 C C . THR A 1 109 ? 1.345 14.514 1.661 1.00 67.75 109 THR A C 1
ATOM 898 O O . THR A 1 109 ? 2.419 14.607 1.067 1.00 67.75 109 THR A O 1
ATOM 901 N N . LEU A 1 110 ? 0.194 14.291 1.019 1.00 64.06 110 LEU A N 1
ATOM 902 C CA . LEU A 1 110 ? 0.095 14.062 -0.429 1.00 64.06 110 LEU A CA 1
ATOM 903 C C . LEU A 1 110 ? 0.673 15.171 -1.337 1.00 64.06 110 LEU A C 1
ATOM 905 O O . LEU A 1 110 ? 1.378 14.842 -2.291 1.00 64.06 110 LEU A O 1
ATOM 909 N N . PRO A 1 111 ? 0.440 16.479 -1.102 1.00 58.19 111 PRO A N 1
ATOM 910 C CA . PRO A 1 111 ? 0.850 17.526 -2.040 1.00 58.19 111 PRO A CA 1
ATOM 911 C C . PRO A 1 111 ? 2.362 17.773 -2.071 1.00 58.19 111 PRO A C 1
ATOM 913 O O . PRO A 1 111 ? 2.813 18.647 -2.809 1.00 58.19 111 PRO A O 1
ATOM 916 N N . ARG A 1 112 ? 3.162 17.050 -1.275 1.00 57.91 112 ARG A N 1
ATOM 917 C CA . ARG A 1 112 ? 4.609 17.272 -1.218 1.00 57.91 112 ARG A CA 1
ATOM 918 C C . ARG A 1 112 ? 5.415 16.484 -2.247 1.00 57.91 112 ARG A C 1
ATOM 920 O O . ARG A 1 112 ? 6.508 16.946 -2.555 1.00 57.91 112 ARG A O 1
ATOM 927 N N . ASN A 1 113 ? 4.903 15.367 -2.778 1.00 53.88 113 ASN A N 1
ATOM 928 C CA . ASN A 1 113 ? 5.730 14.454 -3.577 1.00 53.88 113 ASN A CA 1
ATOM 929 C C . ASN A 1 113 ? 5.259 14.179 -5.018 1.00 53.88 113 ASN A C 1
ATOM 931 O O . ASN A 1 113 ? 6.134 13.954 -5.845 1.00 53.88 113 ASN A O 1
ATOM 935 N N . ASP A 1 114 ? 3.972 14.295 -5.389 1.00 52.06 114 ASP A N 1
ATOM 936 C CA . ASP A 1 114 ? 3.532 13.846 -6.730 1.00 52.06 114 ASP A CA 1
ATOM 937 C C . ASP A 1 114 ? 2.512 14.758 -7.425 1.00 52.06 114 ASP A C 1
ATOM 939 O O . ASP A 1 114 ? 1.301 14.549 -7.400 1.00 52.06 114 ASP A O 1
ATOM 943 N N . ILE A 1 115 ? 3.033 15.749 -8.150 1.00 53.41 115 ILE A N 1
ATOM 944 C CA . ILE A 1 115 ? 2.269 16.647 -9.034 1.00 53.41 115 ILE A CA 1
ATOM 945 C C . ILE A 1 115 ? 1.645 15.921 -10.251 1.00 53.41 115 ILE A C 1
ATOM 947 O O . ILE A 1 115 ? 0.770 16.477 -10.908 1.00 53.41 115 ILE A O 1
ATOM 951 N N . TYR A 1 116 ? 2.045 14.677 -10.544 1.00 50.94 116 TYR A N 1
ATOM 952 C CA . TYR A 1 116 ? 1.613 13.933 -11.739 1.00 50.94 116 TYR A CA 1
ATOM 953 C C . TYR A 1 116 ? 0.469 12.935 -11.503 1.00 50.94 116 TYR A C 1
ATOM 955 O O . TYR A 1 116 ? -0.188 12.539 -12.459 1.00 50.94 116 TYR A O 1
ATOM 963 N N . VAL A 1 117 ? 0.181 12.555 -10.254 1.00 50.53 117 VAL A N 1
ATOM 964 C CA . VAL A 1 117 ? -0.923 11.623 -9.926 1.00 50.53 117 VAL A CA 1
ATOM 965 C C . VAL A 1 117 ? -2.278 12.351 -9.876 1.00 50.53 117 VAL A C 1
ATOM 967 O O . VAL A 1 117 ? -3.328 11.716 -9.813 1.00 50.53 117 VAL A O 1
ATOM 970 N N . LEU A 1 118 ? -2.277 13.689 -9.973 1.00 46.12 118 LEU A N 1
ATOM 971 C CA . LEU A 1 118 ? -3.467 14.549 -9.928 1.00 46.12 118 LEU A CA 1
ATOM 972 C C . LEU A 1 118 ? -4.545 14.214 -10.976 1.00 46.12 118 LEU A C 1
ATOM 974 O O . LEU A 1 118 ? -5.701 14.562 -10.755 1.00 46.12 118 LEU A O 1
ATOM 978 N N . ASP A 1 119 ? -4.199 13.502 -12.050 1.00 48.75 119 ASP A N 1
ATOM 979 C CA . ASP A 1 119 ? -5.159 13.070 -13.077 1.00 48.75 119 ASP A CA 1
ATOM 980 C C . ASP A 1 119 ? -5.921 11.781 -12.688 1.00 48.75 119 ASP A C 1
ATOM 982 O O . ASP A 1 119 ? -7.076 11.605 -13.063 1.00 48.75 119 ASP A O 1
ATOM 986 N N . SER A 1 120 ? -5.325 10.916 -11.854 1.00 50.97 120 SER A N 1
ATOM 987 C CA . SER A 1 120 ? -5.957 9.694 -11.309 1.00 50.97 120 SER A CA 1
ATOM 988 C C . SER A 1 120 ? -6.557 9.897 -9.907 1.00 50.97 120 SER A C 1
ATOM 990 O O . SER A 1 120 ? -7.279 9.044 -9.389 1.00 50.97 120 SER A O 1
ATOM 992 N N . LEU A 1 121 ? -6.254 11.036 -9.276 1.00 45.81 121 LEU A N 1
ATOM 993 C CA . LEU A 1 121 ? -6.710 11.421 -7.941 1.00 45.81 121 LEU A CA 1
ATOM 994 C C . LEU A 1 121 ? -8.238 11.536 -7.753 1.00 45.81 121 LEU A C 1
ATOM 996 O O . LEU A 1 121 ? -8.670 11.232 -6.639 1.00 45.81 121 LEU A O 1
ATOM 1000 N N . PRO A 1 122 ? -9.078 11.959 -8.727 1.00 50.84 122 PRO A N 1
ATOM 1001 C CA . PRO A 1 122 ? -10.500 12.154 -8.443 1.00 50.84 122 PRO A CA 1
ATOM 1002 C C . PRO A 1 122 ? -11.219 10.847 -8.076 1.00 50.84 122 PRO A C 1
ATOM 1004 O O . PRO A 1 122 ? -11.996 10.851 -7.128 1.00 50.84 122 PRO A O 1
ATOM 1007 N N . G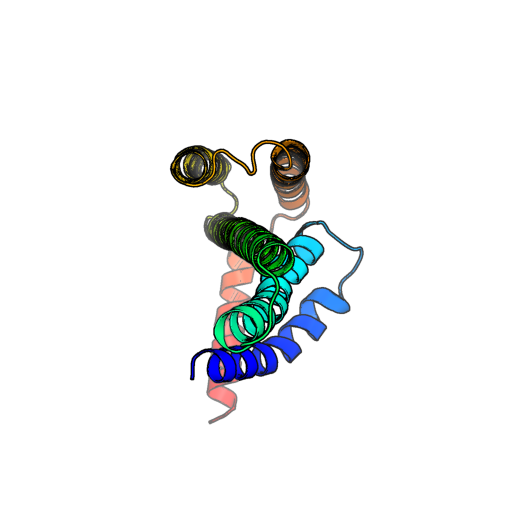LU A 1 123 ? -10.895 9.713 -8.708 1.00 51.06 123 GLU A N 1
ATOM 1008 C CA . GLU A 1 123 ? -11.516 8.419 -8.371 1.00 51.06 123 GLU A CA 1
ATOM 1009 C C . GLU A 1 123 ? -11.075 7.890 -7.000 1.00 51.06 123 GLU A C 1
ATOM 1011 O O . GLU A 1 123 ? -11.886 7.362 -6.238 1.00 51.06 123 GLU A O 1
ATOM 1016 N N . VAL A 1 124 ? -9.795 8.052 -6.650 1.00 50.09 124 VAL A N 1
ATOM 1017 C CA . VAL A 1 124 ? -9.275 7.592 -5.353 1.00 50.09 124 VAL A CA 1
ATOM 1018 C C . VAL A 1 124 ? -9.795 8.477 -4.221 1.00 50.09 124 VAL A C 1
ATOM 1020 O O . VAL A 1 124 ? -10.181 7.962 -3.175 1.00 50.09 124 VAL A O 1
ATOM 1023 N N . VAL A 1 125 ? -9.855 9.798 -4.416 1.00 49.84 125 VAL A N 1
ATOM 1024 C CA . VAL A 1 125 ? -10.365 10.743 -3.410 1.00 49.84 125 VAL A CA 1
ATOM 1025 C C . VAL A 1 125 ? -11.868 10.594 -3.209 1.00 49.84 125 VAL A C 1
ATOM 1027 O O . VAL A 1 125 ? -12.305 10.584 -2.058 1.00 49.84 125 VAL A O 1
ATOM 1030 N N . GLU A 1 126 ? -12.654 10.430 -4.277 1.00 54.38 126 GLU A N 1
ATOM 1031 C CA . GLU A 1 126 ? -14.074 10.095 -4.139 1.00 54.38 126 GLU A CA 1
ATOM 1032 C C . GLU A 1 126 ? -14.245 8.738 -3.460 1.00 54.38 126 GLU A C 1
ATOM 1034 O O . GLU A 1 126 ? -15.019 8.638 -2.513 1.00 54.38 126 GLU A O 1
ATOM 1039 N N . GLY A 1 127 ? -13.440 7.735 -3.821 1.00 53.16 127 GLY A N 1
ATOM 1040 C CA . GLY A 1 127 ? -13.433 6.436 -3.153 1.00 53.16 127 GLY A CA 1
ATOM 1041 C C . GLY A 1 127 ? -13.119 6.529 -1.658 1.00 53.16 127 GLY A C 1
ATOM 1042 O O . GLY A 1 127 ? -13.805 5.903 -0.857 1.00 53.16 127 GLY A O 1
ATOM 1043 N N . VAL A 1 128 ? -12.132 7.334 -1.249 1.00 51.25 128 VAL A N 1
ATOM 1044 C CA . VAL A 1 128 ? -11.752 7.524 0.163 1.00 51.25 128 VAL A CA 1
ATOM 1045 C C . VAL A 1 128 ? -12.787 8.355 0.922 1.00 51.25 128 VAL A C 1
ATOM 1047 O O . VAL A 1 128 ? -13.108 8.013 2.058 1.00 51.25 128 VAL A O 1
ATOM 1050 N N . LEU A 1 129 ? -13.332 9.424 0.337 1.00 52.97 129 LEU A N 1
ATOM 1051 C CA . LEU A 1 129 ? -14.361 10.253 0.979 1.00 52.97 129 LEU A CA 1
ATOM 1052 C C . LEU A 1 129 ? -15.686 9.505 1.118 1.00 52.97 129 LEU A C 1
ATOM 1054 O O . LEU A 1 129 ? -16.297 9.548 2.190 1.00 52.97 129 LEU A O 1
ATOM 1058 N N . ASP A 1 130 ? -16.099 8.785 0.078 1.00 57.38 130 ASP A N 1
ATOM 1059 C CA . ASP A 1 130 ? -17.286 7.937 0.111 1.00 57.38 130 ASP A CA 1
ATOM 1060 C C . ASP A 1 130 ? -17.069 6.770 1.080 1.00 57.38 130 ASP A C 1
ATOM 1062 O O . ASP A 1 130 ? -17.941 6.445 1.880 1.00 57.38 130 ASP A O 1
ATOM 1066 N N . TYR A 1 131 ? -15.846 6.240 1.160 1.00 52.81 131 TYR A N 1
ATOM 1067 C CA . TYR A 1 131 ? -15.474 5.229 2.140 1.00 52.81 131 TYR A CA 1
ATOM 1068 C C . TYR A 1 131 ? -15.431 5.746 3.588 1.00 52.81 131 TYR A C 1
ATOM 1070 O O . TYR A 1 131 ? -15.922 5.063 4.480 1.00 52.81 131 TYR A O 1
ATOM 1078 N N . VAL A 1 132 ? -14.913 6.946 3.865 1.00 53.72 132 VAL A N 1
ATOM 1079 C CA . VAL A 1 132 ? -14.967 7.571 5.204 1.00 53.72 132 VAL A CA 1
ATOM 1080 C C . VAL A 1 132 ? -16.416 7.889 5.583 1.00 53.72 132 VAL A C 1
ATOM 1082 O O . VAL A 1 132 ? -16.809 7.702 6.737 1.00 53.72 132 VAL A O 1
ATOM 1085 N N . SER A 1 133 ? -17.234 8.305 4.615 1.00 55.69 133 SER A N 1
ATOM 1086 C CA . SER A 1 133 ? -18.675 8.510 4.779 1.00 55.69 133 SER A CA 1
ATOM 1087 C C . SER A 1 133 ? -19.403 7.192 5.091 1.00 55.69 133 SER A C 1
ATOM 1089 O O . SER A 1 133 ? -20.133 7.110 6.084 1.00 55.69 133 SER A O 1
ATOM 1091 N N . MET A 1 134 ? -19.129 6.124 4.336 1.00 53.03 134 MET A N 1
ATOM 1092 C CA . MET A 1 134 ? -19.682 4.781 4.539 1.00 53.03 134 MET A CA 1
ATOM 1093 C C . MET A 1 134 ? -19.164 4.122 5.818 1.00 53.03 134 MET A C 1
ATOM 1095 O O . MET A 1 134 ? -19.945 3.490 6.519 1.00 53.03 134 MET A O 1
ATOM 1099 N N . ALA A 1 135 ? -17.890 4.278 6.175 1.00 51.00 135 ALA A N 1
ATOM 1100 C CA . ALA A 1 135 ? -17.318 3.765 7.419 1.00 51.00 135 ALA A CA 1
ATOM 1101 C C . ALA A 1 135 ? -17.928 4.487 8.628 1.00 51.00 135 ALA A C 1
ATOM 1103 O O . ALA A 1 135 ? -18.354 3.841 9.582 1.00 51.00 135 ALA A O 1
ATOM 1104 N N . SER A 1 136 ? -18.090 5.811 8.548 1.00 50.25 136 SER A N 1
ATOM 1105 C CA . SER A 1 136 ? -18.825 6.612 9.537 1.00 50.25 136 SER A CA 1
ATOM 1106 C C . SER A 1 136 ? -20.304 6.195 9.646 1.00 50.25 136 SER A C 1
ATOM 1108 O O . SER A 1 136 ? -20.871 6.216 10.743 1.00 50.25 136 SER A O 1
ATOM 1110 N N . ALA A 1 137 ? -20.933 5.772 8.543 1.00 52.72 137 ALA A N 1
ATOM 1111 C CA . ALA A 1 137 ? -22.312 5.277 8.521 1.00 52.72 137 ALA A CA 1
ATOM 1112 C C . ALA A 1 137 ? -22.452 3.832 9.045 1.00 52.72 137 ALA A C 1
ATOM 1114 O O . ALA A 1 137 ? -23.375 3.545 9.806 1.00 52.72 137 ALA A O 1
ATOM 1115 N N . ASN A 1 138 ? -21.525 2.937 8.698 1.00 44.38 138 ASN A N 1
ATOM 1116 C CA . ASN A 1 138 ? -21.558 1.515 9.048 1.00 44.38 138 ASN A CA 1
ATOM 1117 C C . ASN A 1 138 ? -21.133 1.279 10.509 1.00 44.38 138 ASN A C 1
ATOM 1119 O O . ASN A 1 138 ? -21.736 0.467 11.203 1.00 44.38 138 ASN A O 1
ATOM 1123 N N . VAL A 1 139 ? -20.195 2.073 11.039 1.00 49.69 139 VAL A N 1
ATOM 1124 C CA . VAL A 1 139 ? -19.864 2.092 12.480 1.00 49.69 139 VAL A CA 1
ATOM 1125 C C . VAL A 1 139 ? -21.028 2.626 13.325 1.00 49.69 139 VAL A C 1
ATOM 1127 O O . VAL A 1 139 ? -21.218 2.214 14.465 1.00 49.69 139 VAL A O 1
ATOM 1130 N N . LYS A 1 140 ? -21.868 3.508 12.771 1.00 44.03 140 LYS A N 1
ATOM 1131 C CA . LYS A 1 140 ? -23.111 3.930 13.434 1.00 44.03 140 LYS A CA 1
ATOM 1132 C C . LYS A 1 140 ? -24.160 2.811 13.517 1.00 44.03 140 LYS A C 1
ATOM 1134 O O . LYS A 1 140 ? -25.015 2.881 14.394 1.00 44.03 140 LYS A O 1
ATOM 1139 N N . GLY A 1 141 ? -24.110 1.825 12.615 1.00 45.12 141 GLY A N 1
ATOM 1140 C CA . GLY A 1 141 ? -24.981 0.641 12.613 1.00 45.12 141 GLY A CA 1
ATOM 1141 C C . GLY A 1 141 ? -24.420 -0.534 13.423 1.00 45.12 141 GLY A C 1
ATOM 1142 O O . GLY A 1 141 ? -25.175 -1.232 14.090 1.00 45.12 141 GLY A O 1
ATOM 1143 N N . ASN A 1 142 ? -23.097 -0.704 13.421 1.00 44.75 142 ASN A N 1
ATOM 1144 C CA . ASN A 1 142 ? -22.349 -1.626 14.268 1.00 44.75 142 ASN A CA 1
ATOM 1145 C C . ASN A 1 142 ? -21.537 -0.814 15.282 1.00 44.75 142 ASN A C 1
ATOM 1147 O O . ASN A 1 142 ? -20.338 -0.596 15.101 1.00 44.75 142 ASN A O 1
ATOM 1151 N N . THR A 1 143 ? -22.169 -0.393 16.376 1.00 45.88 143 THR A N 1
ATOM 1152 C CA . THR A 1 143 ? -21.440 -0.127 17.621 1.00 45.88 143 THR A CA 1
ATOM 1153 C C . THR A 1 143 ? -20.711 -1.408 18.024 1.00 45.88 143 THR A C 1
ATOM 1155 O O . THR A 1 143 ? -21.254 -2.258 18.728 1.00 45.88 143 THR A O 1
ATOM 1158 N N . LEU A 1 144 ? -19.485 -1.568 17.530 1.00 47.44 144 LEU A N 1
ATOM 1159 C CA . LEU A 1 144 ? -18.465 -2.378 18.170 1.00 47.44 144 LEU A CA 1
ATOM 1160 C C . LEU A 1 144 ? -18.205 -1.709 19.516 1.00 47.44 144 LEU A C 1
ATOM 1162 O O . LEU A 1 144 ? -17.553 -0.669 19.593 1.00 47.44 144 LEU A O 1
ATOM 1166 N N . ASP A 1 145 ? -18.823 -2.271 20.554 1.00 44.66 145 ASP A N 1
ATOM 1167 C CA . ASP A 1 145 ? -18.496 -1.982 21.941 1.00 44.66 145 ASP A CA 1
ATOM 1168 C C . ASP A 1 145 ? -16.976 -2.163 22.102 1.00 44.66 145 ASP A C 1
ATOM 1170 O O . ASP A 1 145 ? -16.483 -3.267 21.847 1.00 44.66 145 ASP A O 1
ATOM 1174 N N . PRO A 1 146 ? -16.211 -1.119 22.467 1.00 44.56 146 PRO A N 1
ATOM 1175 C CA . PRO A 1 146 ? -14.765 -1.221 22.658 1.00 44.56 146 PRO A CA 1
ATOM 1176 C C . PRO A 1 146 ? -14.356 -2.325 23.650 1.00 44.56 146 PRO A C 1
ATOM 1178 O O . PRO A 1 146 ? -13.234 -2.815 23.560 1.00 44.56 146 PRO A O 1
ATOM 1181 N N . ARG A 1 147 ? -15.276 -2.809 24.502 1.00 48.19 147 ARG A N 1
ATOM 1182 C CA . ARG A 1 147 ? -15.055 -3.981 25.369 1.00 48.19 147 ARG A CA 1
ATOM 1183 C C . ARG A 1 147 ? -14.848 -5.298 24.616 1.00 48.19 147 ARG A C 1
ATOM 1185 O O . ARG A 1 147 ? -14.242 -6.211 25.158 1.00 48.19 147 ARG A O 1
ATOM 1192 N N . ARG A 1 148 ? -15.330 -5.426 23.374 1.00 45.88 148 ARG A N 1
ATOM 1193 C CA . ARG A 1 148 ? -15.195 -6.668 22.588 1.00 45.88 148 ARG A CA 1
ATOM 1194 C C . ARG A 1 148 ? -13.780 -6.875 22.043 1.00 45.88 148 ARG A C 1
ATOM 1196 O O . ARG A 1 148 ? -13.360 -8.009 21.882 1.00 45.88 148 ARG A O 1
ATOM 1203 N N . PHE A 1 149 ? -13.057 -5.786 21.775 1.00 45.00 149 PHE A N 1
ATOM 1204 C CA . PHE A 1 149 ? -11.659 -5.844 21.335 1.00 45.00 149 PHE A CA 1
ATOM 1205 C C . PHE A 1 149 ? -10.682 -6.092 22.491 1.00 45.00 149 PHE A C 1
ATOM 1207 O O . PHE A 1 149 ? -9.590 -6.598 22.253 1.00 45.00 149 PHE A O 1
ATOM 1214 N N . GLU A 1 150 ? -11.044 -5.734 23.726 1.00 50.97 150 GLU A N 1
ATOM 1215 C CA . GLU A 1 150 ? -10.299 -6.175 24.915 1.00 50.97 150 GLU A CA 1
ATOM 1216 C C . GLU A 1 150 ? -10.513 -7.681 25.136 1.00 50.97 150 GLU A C 1
ATOM 1218 O O . GLU A 1 150 ? -9.541 -8.418 25.223 1.00 50.97 150 GLU A O 1
ATOM 1223 N N . ASP A 1 151 ? -11.755 -8.164 25.021 1.00 45.97 151 ASP A N 1
ATOM 1224 C CA . ASP A 1 151 ? -12.107 -9.587 25.172 1.00 45.97 151 ASP A CA 1
ATOM 1225 C C . ASP A 1 151 ? -11.546 -10.520 24.067 1.00 45.97 151 ASP A C 1
ATOM 1227 O O . ASP A 1 151 ? -11.398 -11.722 24.280 1.00 45.97 151 ASP A O 1
ATOM 1231 N N . GLU A 1 152 ? -11.230 -10.006 22.870 1.00 48.34 152 GLU A N 1
ATOM 1232 C CA . GLU A 1 152 ? -10.517 -10.773 21.827 1.00 48.34 152 GLU A CA 1
ATOM 1233 C C . GLU A 1 152 ? -8.997 -10.787 22.048 1.00 48.34 152 GLU A C 1
ATOM 1235 O O . GLU A 1 152 ? -8.372 -11.822 21.822 1.00 48.34 152 GLU A O 1
ATOM 1240 N N . ARG A 1 153 ? -8.412 -9.691 22.552 1.00 48.31 153 ARG A N 1
ATOM 1241 C CA . ARG A 1 153 ? -6.984 -9.628 22.911 1.00 48.31 153 ARG A CA 1
ATOM 1242 C C . ARG A 1 153 ? -6.668 -10.554 24.083 1.00 48.31 153 ARG A C 1
ATOM 1244 O O . ARG A 1 153 ? -5.709 -11.313 24.008 1.00 48.31 153 ARG A O 1
ATOM 1251 N N . ASP A 1 154 ? -7.519 -10.544 25.105 1.00 48.00 154 ASP A N 1
ATOM 1252 C CA . ASP A 1 154 ? -7.375 -11.409 26.278 1.00 48.00 154 ASP A CA 1
ATOM 1253 C C . ASP A 1 154 ? -7.513 -12.895 25.889 1.00 48.00 154 ASP A C 1
ATOM 1255 O O . ASP A 1 154 ? -6.822 -13.756 26.431 1.00 48.00 154 ASP A O 1
ATOM 1259 N N . ARG A 1 155 ? -8.336 -13.205 24.875 1.00 50.31 155 ARG A N 1
ATOM 1260 C CA . ARG A 1 155 ? -8.463 -14.564 24.325 1.00 50.31 155 ARG A CA 1
ATOM 1261 C C . ARG A 1 155 ? -7.230 -15.013 23.548 1.00 50.31 155 ARG A C 1
ATOM 1263 O O . ARG A 1 155 ? -6.839 -16.171 23.658 1.00 50.31 155 ARG A O 1
ATOM 1270 N N . GLU A 1 156 ? -6.630 -14.136 22.745 1.00 49.72 156 GLU A N 1
ATOM 1271 C CA . GLU A 1 156 ? -5.392 -14.461 22.023 1.00 49.72 156 GLU A CA 1
ATOM 1272 C C . GLU A 1 156 ? -4.211 -14.678 22.979 1.00 49.72 156 GLU A C 1
ATOM 1274 O O . GLU A 1 156 ? -3.408 -15.587 22.751 1.00 49.72 156 GLU A O 1
ATOM 1279 N N . GLU A 1 157 ? -4.144 -13.931 24.086 1.00 52.38 157 GLU A N 1
ATOM 1280 C CA . GLU A 1 157 ? -3.167 -14.170 25.156 1.00 52.38 157 GLU A CA 1
ATOM 1281 C C . GLU A 1 157 ? -3.401 -15.522 25.862 1.00 52.38 157 GLU A C 1
ATOM 1283 O O . GLU A 1 157 ? -2.442 -16.247 26.143 1.00 52.38 157 GLU A O 1
ATOM 1288 N N . GLU A 1 158 ? -4.659 -15.932 26.058 1.00 49.94 158 GLU A N 1
ATOM 1289 C CA . GLU A 1 158 ? -5.007 -17.243 26.630 1.00 49.94 158 GLU A CA 1
ATOM 1290 C C . GLU A 1 158 ? -4.627 -18.417 25.699 1.00 49.94 158 GLU A C 1
ATOM 1292 O O . GLU A 1 158 ? -4.099 -19.440 26.148 1.00 49.94 158 GLU A O 1
ATOM 1297 N N . PHE A 1 159 ? -4.812 -18.267 24.380 1.00 47.00 159 PHE A N 1
ATOM 1298 C CA . PHE A 1 159 ? -4.402 -19.278 23.393 1.00 47.00 159 PHE A CA 1
ATOM 1299 C C . PHE A 1 159 ? -2.883 -19.364 23.198 1.00 47.00 159 PHE A C 1
ATOM 1301 O O . PHE A 1 159 ? -2.380 -20.441 22.864 1.00 47.00 159 PHE A O 1
ATOM 1308 N N . ALA A 1 160 ? -2.154 -18.263 23.396 1.00 46.31 160 ALA A N 1
ATOM 1309 C CA . ALA A 1 160 ? -0.694 -18.261 23.365 1.00 46.31 160 ALA A CA 1
ATOM 1310 C C . ALA A 1 160 ? -0.103 -19.028 24.561 1.00 46.31 160 ALA A C 1
ATOM 1312 O O . ALA A 1 160 ? 0.853 -19.778 24.381 1.00 46.31 160 ALA A O 1
ATOM 1313 N N . TYR A 1 161 ? -0.717 -18.913 25.744 1.00 44.53 161 TYR A N 1
ATOM 1314 C CA . TYR A 1 161 ? -0.287 -19.622 26.954 1.00 44.53 161 TYR A CA 1
ATOM 1315 C C . TYR A 1 161 ? -0.624 -21.124 26.934 1.00 44.53 161 TYR A C 1
ATOM 1317 O O . TYR A 1 161 ? 0.137 -21.940 27.437 1.00 44.53 161 TYR A O 1
ATOM 1325 N N . ALA A 1 162 ? -1.731 -21.528 26.301 1.00 46.38 162 ALA A N 1
ATOM 1326 C CA . ALA A 1 162 ? -2.130 -22.939 26.196 1.00 46.38 162 ALA A CA 1
ATOM 1327 C C . ALA A 1 162 ? -1.291 -23.773 25.200 1.00 46.38 162 ALA A C 1
ATOM 1329 O O . ALA A 1 162 ? -1.554 -24.966 25.016 1.00 46.38 162 ALA A O 1
ATOM 1330 N N . ARG A 1 163 ? -0.329 -23.147 24.510 1.00 51.16 163 ARG A N 1
ATOM 1331 C CA . ARG A 1 163 ? 0.552 -23.784 23.519 1.00 51.16 163 ARG A CA 1
ATOM 1332 C C . ARG A 1 163 ? 1.979 -24.024 24.052 1.00 51.16 163 ARG A C 1
ATOM 1334 O O . ARG A 1 163 ? 2.793 -24.574 23.310 1.00 51.16 163 ARG A O 1
ATOM 1341 N N . GLU A 1 164 ? 2.259 -23.653 25.305 1.00 44.81 164 GLU A N 1
ATOM 1342 C CA . GLU A 1 164 ? 3.479 -23.998 26.065 1.00 44.81 164 GLU A CA 1
ATOM 1343 C C . GLU A 1 1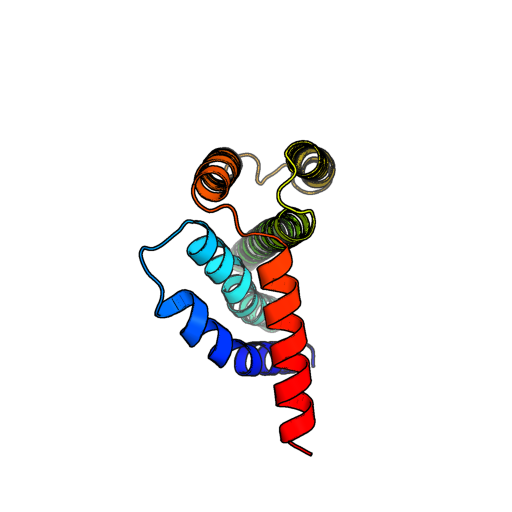64 ? 3.236 -25.181 27.017 1.00 44.81 164 GLU A C 1
ATOM 1345 O O . GLU A 1 164 ? 4.169 -26.004 27.168 1.00 44.81 164 GLU A O 1
#

InterPro domains:
  IPR045340 Domain of unknown function DUF6533 [PF20151] (2-43)

pLDDT: mean 70.5, std 15.62, range [44.03, 91.31]

Radius of gyration: 19.45 Å; chains: 1; bounding box: 46×42×53 Å

Foldseek 3Di:
DVVVVLVVVCVVCVVVCCVPLVPDDDDDVLSVLVCLLSCLVVVLVVLVVCLVPPPDDDPVVNVVSVVVSVVSVVSNVLSVLLVVLVVVCVVVQVDVVSVVVSVVVSVVVVVPPDPPCVVVPVVVVCSSVVVNVVVNVVCVVDVPPPVVVVVVVVVVVVVVVVVD